Protein AF-A0A3C0UW96-F1 (afdb_monomer)

Secondary structure (DSSP, 8-state):
---HHHHHHHHHTT-HHHHHHHHHHHHHHHHHHHHTT-SSHHHHHHHHHHHHHHHHHHGGG--SSS-HHHHHHHHHHHHHHHHHHHHHHHHHHS-S-------------HHHHHHHHHHHHHHTS-HHHHHHHH-

pLDDT: mean 80.26, std 20.6, range [33.0, 98.62]

Mean predicted aligned error: 10.34 Å

Sequence (135 aa):
MKDERTLVEGCRNKDRIAQRTLYERFAGRMFAVCQRYTRSRFEAEDVLQEAFVKVFTQIHTFRYDCPLEAWIKRIMINTAISYLRKEKAYLDQADVDDYADAVSEGETTVSGMEYQQLLGMVRELPAGCQSVFNL

Radius of gyration: 17.03 Å; Cα contacts (8 Å, |Δi|>4): 83; chains: 1; bounding box: 39×32×52 Å

Structure (mmCIF, N/CA/C/O backbone):
data_AF-A0A3C0UW96-F1
#
_entry.id   AF-A0A3C0UW96-F1
#
loop_
_atom_site.group_PDB
_atom_site.id
_atom_site.type_symbol
_atom_site.label_atom_id
_atom_site.label_alt_id
_atom_site.label_comp_id
_atom_site.label_asym_id
_atom_site.label_entity_id
_atom_site.label_seq_id
_atom_site.pdbx_PDB_ins_code
_atom_site.Cartn_x
_atom_site.Cartn_y
_atom_site.Cartn_z
_atom_site.occupancy
_atom_site.B_iso_or_equiv
_atom_site.auth_seq_id
_atom_site.auth_comp_id
_atom_site.auth_asym_id
_atom_site.auth_atom_id
_atom_site.pdbx_PDB_model_num
ATOM 1 N N . MET A 1 1 ? 3.660 7.101 -21.192 1.00 46.25 1 MET A N 1
ATOM 2 C CA . MET A 1 1 ? 3.145 6.058 -20.278 1.00 46.25 1 MET A CA 1
ATOM 3 C C . MET A 1 1 ? 4.248 5.017 -20.137 1.00 46.25 1 MET A C 1
ATOM 5 O O . MET A 1 1 ? 4.634 4.468 -21.157 1.00 46.25 1 MET A O 1
ATOM 9 N N . LYS A 1 2 ? 4.858 4.833 -18.956 1.00 59.69 2 LYS A N 1
ATOM 10 C CA . LYS A 1 2 ? 5.844 3.751 -18.771 1.00 59.69 2 LYS A CA 1
ATOM 11 C C . LYS A 1 2 ? 5.093 2.417 -18.771 1.00 59.69 2 LYS A C 1
ATOM 13 O O . LYS A 1 2 ? 4.041 2.331 -18.140 1.00 59.69 2 LYS A O 1
ATOM 18 N N . ASP A 1 3 ? 5.616 1.433 -19.491 1.00 88.81 3 ASP A N 1
ATOM 19 C CA . ASP A 1 3 ? 5.082 0.072 -19.520 1.00 88.81 3 ASP A CA 1
ATOM 20 C C . ASP A 1 3 ? 5.039 -0.517 -18.096 1.00 88.81 3 ASP A C 1
ATOM 22 O O . ASP A 1 3 ? 5.962 -0.315 -17.299 1.00 88.81 3 ASP A O 1
ATOM 26 N N . GLU A 1 4 ? 3.950 -1.214 -17.755 1.00 92.44 4 GLU A N 1
ATOM 27 C CA . GLU A 1 4 ? 3.753 -1.813 -16.429 1.00 92.44 4 GLU A CA 1
ATOM 28 C C . GLU A 1 4 ? 4.859 -2.820 -16.119 1.00 92.44 4 GLU A C 1
ATOM 30 O O . GLU A 1 4 ? 5.356 -2.854 -14.992 1.00 92.44 4 GLU A O 1
ATOM 35 N N . ARG A 1 5 ? 5.321 -3.568 -17.130 1.00 94.12 5 ARG A N 1
ATOM 36 C CA . ARG A 1 5 ? 6.439 -4.498 -16.950 1.00 94.12 5 ARG A CA 1
ATOM 37 C C . ARG A 1 5 ? 7.722 -3.768 -16.586 1.00 94.12 5 ARG A C 1
ATOM 39 O O . ARG A 1 5 ? 8.375 -4.142 -15.619 1.00 94.12 5 ARG A O 1
ATOM 46 N N . THR A 1 6 ? 8.061 -2.689 -17.293 1.00 95.75 6 THR A N 1
ATOM 47 C CA . THR A 1 6 ? 9.238 -1.870 -16.955 1.00 95.75 6 THR A CA 1
ATOM 48 C C . THR A 1 6 ? 9.151 -1.309 -15.535 1.00 95.75 6 THR A C 1
ATOM 50 O O . THR A 1 6 ? 10.153 -1.279 -14.824 1.00 95.75 6 THR A O 1
ATOM 53 N N . LEU A 1 7 ? 7.959 -0.888 -15.098 1.00 96.38 7 LEU A N 1
ATOM 54 C CA . LEU A 1 7 ? 7.744 -0.394 -13.738 1.00 96.38 7 LEU A CA 1
ATOM 55 C C . LEU A 1 7 ? 7.989 -1.487 -12.686 1.00 96.38 7 LEU A C 1
ATOM 57 O O . LEU A 1 7 ? 8.682 -1.238 -11.698 1.00 96.38 7 LEU A O 1
ATOM 61 N N . VAL A 1 8 ? 7.454 -2.690 -12.907 1.00 97.50 8 VAL A N 1
ATOM 62 C CA . VAL A 1 8 ? 7.643 -3.844 -12.017 1.00 97.50 8 VAL A CA 1
ATOM 63 C C . VAL A 1 8 ? 9.110 -4.273 -11.974 1.00 97.50 8 VAL A C 1
ATOM 65 O O . VAL A 1 8 ? 9.644 -4.455 -10.881 1.00 97.50 8 VAL A O 1
ATOM 68 N N . GLU A 1 9 ? 9.789 -4.379 -13.119 1.00 97.25 9 GLU A N 1
ATOM 69 C CA . GLU A 1 9 ? 11.216 -4.732 -13.157 1.00 97.25 9 GLU A CA 1
ATOM 70 C C . GLU A 1 9 ? 12.090 -3.675 -12.470 1.00 97.25 9 GLU A C 1
ATOM 72 O O . GLU A 1 9 ? 12.987 -4.014 -11.698 1.00 97.25 9 GLU A O 1
ATOM 77 N N . GLY A 1 10 ? 11.791 -2.386 -12.656 1.00 97.81 10 GLY A N 1
ATOM 78 C CA . GLY A 1 10 ? 12.458 -1.317 -11.910 1.00 97.81 10 GLY A CA 1
ATOM 79 C C . GLY A 1 10 ? 12.277 -1.474 -10.397 1.00 97.81 10 GLY A C 1
ATOM 80 O O . GLY A 1 10 ? 13.243 -1.383 -9.638 1.00 97.81 10 GLY A O 1
ATOM 81 N N . CYS A 1 11 ? 11.062 -1.798 -9.944 1.00 97.88 11 CYS A N 1
ATOM 82 C CA . CYS A 1 11 ? 10.796 -2.051 -8.526 1.00 97.88 11 CYS A CA 1
ATOM 83 C C . CYS A 1 11 ? 11.554 -3.279 -7.996 1.00 97.88 11 CYS A C 1
ATOM 85 O O . CYS A 1 11 ? 12.084 -3.221 -6.885 1.00 97.88 11 CYS A O 1
ATOM 87 N N . ARG A 1 12 ? 11.652 -4.361 -8.783 1.00 97.75 12 ARG A N 1
ATOM 88 C CA . ARG A 1 12 ? 12.439 -5.563 -8.444 1.00 97.75 12 ARG A CA 1
ATOM 89 C C . ARG A 1 12 ? 13.925 -5.246 -8.275 1.00 97.75 12 ARG A C 1
ATOM 91 O O . ARG A 1 12 ? 14.555 -5.759 -7.356 1.00 97.75 12 ARG A O 1
ATOM 98 N N . ASN A 1 13 ? 14.445 -4.327 -9.084 1.00 97.50 13 ASN A N 1
ATOM 99 C CA . ASN A 1 13 ? 15.821 -3.834 -9.001 1.00 97.50 13 ASN A CA 1
ATOM 100 C C . ASN A 1 13 ? 16.034 -2.747 -7.932 1.00 97.50 13 ASN A C 1
ATOM 102 O O . ASN A 1 13 ? 17.119 -2.176 -7.850 1.00 97.50 13 ASN A O 1
ATOM 106 N N . LYS A 1 14 ? 15.021 -2.451 -7.102 1.00 96.75 14 LYS A N 1
ATOM 107 C CA . LYS A 1 14 ? 15.052 -1.388 -6.081 1.00 96.75 14 LYS A CA 1
ATOM 108 C C . LYS A 1 14 ? 15.350 0.007 -6.653 1.00 96.75 14 LYS A C 1
ATOM 110 O O . LYS A 1 14 ? 15.897 0.860 -5.953 1.00 96.75 14 LYS A O 1
ATOM 115 N N . ASP A 1 15 ? 14.970 0.261 -7.906 1.00 98.00 15 ASP A N 1
ATOM 116 C CA . ASP A 1 15 ? 15.045 1.597 -8.495 1.00 98.00 15 ASP A CA 1
ATOM 117 C C . ASP A 1 15 ? 14.066 2.534 -7.772 1.00 98.00 15 ASP A C 1
ATOM 119 O O . ASP A 1 15 ? 12.845 2.350 -7.808 1.00 98.00 15 ASP A O 1
ATOM 123 N N . ARG A 1 16 ? 14.614 3.574 -7.133 1.00 96.62 16 ARG A N 1
ATOM 124 C CA . ARG A 1 16 ? 13.849 4.578 -6.383 1.00 96.62 16 ARG A CA 1
ATOM 125 C C . ARG A 1 16 ? 12.832 5.306 -7.256 1.00 96.62 16 ARG A C 1
ATOM 127 O O . ARG A 1 16 ? 11.754 5.644 -6.771 1.00 96.62 16 ARG A O 1
ATOM 134 N N . ILE A 1 17 ? 13.142 5.541 -8.532 1.00 97.38 17 ILE A N 1
ATOM 135 C CA . ILE A 1 17 ? 12.232 6.225 -9.456 1.00 97.38 17 ILE A CA 1
ATOM 136 C C . ILE A 1 17 ? 11.040 5.318 -9.765 1.00 97.38 17 ILE A C 1
ATOM 138 O O . ILE A 1 17 ? 9.896 5.778 -9.741 1.00 97.38 17 ILE A O 1
ATOM 142 N N . ALA A 1 18 ? 11.285 4.031 -10.020 1.00 97.81 18 ALA A N 1
ATOM 143 C CA . ALA A 1 18 ? 10.228 3.051 -10.245 1.00 97.81 18 ALA A CA 1
ATOM 144 C C . ALA A 1 18 ? 9.343 2.877 -9.001 1.00 97.81 18 ALA A C 1
ATOM 146 O O . ALA A 1 18 ? 8.121 2.964 -9.111 1.00 97.81 18 ALA A O 1
ATOM 147 N N . GLN A 1 19 ? 9.940 2.730 -7.815 1.00 98.06 19 GLN A N 1
ATOM 148 C CA . GLN A 1 19 ? 9.193 2.593 -6.559 1.00 98.06 19 GLN A CA 1
ATOM 149 C C . GLN A 1 19 ? 8.326 3.821 -6.268 1.00 98.06 19 GLN A C 1
ATOM 151 O O . GLN A 1 19 ? 7.140 3.679 -5.968 1.00 98.06 19 GLN A O 1
ATOM 156 N N . ARG A 1 20 ? 8.879 5.028 -6.440 1.00 98.06 20 ARG A N 1
ATOM 157 C CA . ARG A 1 20 ? 8.124 6.280 -6.310 1.00 98.06 20 ARG A CA 1
ATOM 158 C C . ARG A 1 20 ? 6.967 6.347 -7.306 1.00 98.06 20 ARG A C 1
ATOM 160 O O . ARG A 1 20 ? 5.849 6.652 -6.913 1.00 98.06 20 ARG A O 1
ATOM 167 N N . THR A 1 21 ? 7.221 6.011 -8.571 1.00 97.81 21 THR A N 1
ATOM 168 C CA . THR A 1 21 ? 6.189 6.018 -9.621 1.00 97.81 21 THR A CA 1
ATOM 169 C C . THR A 1 21 ? 5.061 5.032 -9.295 1.00 97.81 21 THR A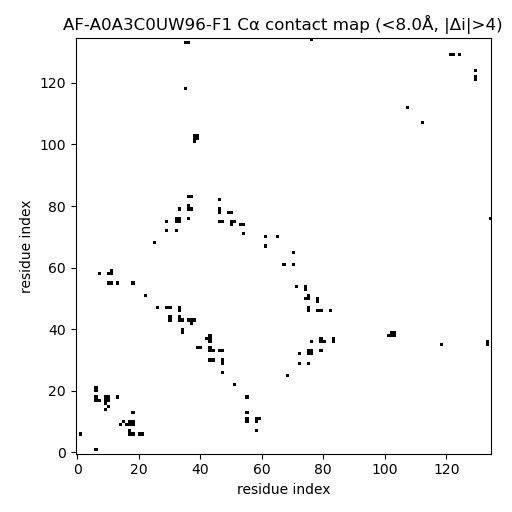 C 1
ATOM 171 O O . THR A 1 21 ? 3.888 5.346 -9.487 1.00 97.81 21 THR A O 1
ATOM 174 N N . LEU A 1 22 ? 5.397 3.839 -8.789 1.00 98.00 22 LEU A N 1
ATOM 175 C CA . LEU A 1 22 ? 4.413 2.848 -8.355 1.00 98.00 22 LEU A CA 1
ATOM 176 C C . LEU A 1 22 ? 3.580 3.384 -7.184 1.00 98.00 22 LEU A C 1
ATOM 178 O O . LEU A 1 22 ? 2.354 3.291 -7.215 1.00 98.00 22 LEU A O 1
ATOM 182 N N . TYR A 1 23 ? 4.240 3.965 -6.182 1.00 98.25 23 TYR A N 1
ATOM 183 C CA . TYR A 1 23 ? 3.577 4.553 -5.024 1.00 98.25 23 TYR A CA 1
ATOM 184 C C . TYR A 1 23 ? 2.595 5.648 -5.443 1.00 98.25 23 TYR A C 1
ATOM 186 O O . TYR A 1 23 ? 1.404 5.527 -5.180 1.00 98.25 23 TYR A O 1
ATOM 194 N N . GLU A 1 24 ? 3.053 6.661 -6.180 1.00 97.56 24 GLU A N 1
ATOM 195 C CA . GLU A 1 24 ? 2.216 7.779 -6.639 1.00 97.56 24 GLU A CA 1
ATOM 196 C C . GLU A 1 24 ? 1.012 7.296 -7.467 1.00 97.56 24 GLU A C 1
ATOM 198 O O . GLU A 1 24 ? -0.084 7.842 -7.352 1.00 97.56 24 GLU A O 1
ATOM 203 N N . ARG A 1 25 ? 1.176 6.222 -8.253 1.00 96.88 25 ARG A N 1
ATOM 204 C CA . ARG A 1 25 ? 0.105 5.653 -9.087 1.00 96.88 25 ARG A CA 1
ATOM 205 C C . ARG A 1 25 ? -0.999 4.950 -8.290 1.00 96.88 25 ARG A C 1
ATOM 207 O O . ARG A 1 25 ? -2.147 4.920 -8.742 1.00 96.88 25 ARG A O 1
ATOM 214 N N . PHE A 1 26 ? -0.673 4.331 -7.156 1.00 97.56 26 PHE A N 1
ATOM 215 C CA . PHE A 1 26 ? -1.609 3.464 -6.428 1.00 97.56 26 PHE A CA 1
ATOM 216 C C . PHE A 1 26 ? -1.990 3.981 -5.038 1.00 97.56 26 PHE A C 1
ATOM 218 O O . PHE A 1 26 ? -3.067 3.626 -4.561 1.00 97.56 26 PHE A O 1
ATOM 225 N N . ALA A 1 27 ? -1.184 4.841 -4.411 1.00 96.50 27 ALA A N 1
ATOM 226 C CA . ALA A 1 27 ? -1.346 5.250 -3.017 1.00 96.50 27 ALA A CA 1
ATOM 227 C C . ALA A 1 27 ? -2.730 5.825 -2.713 1.00 96.50 27 ALA A C 1
ATOM 229 O O . ALA A 1 27 ? -3.362 5.365 -1.773 1.00 96.50 27 ALA A O 1
ATOM 230 N N . GLY A 1 28 ? -3.259 6.737 -3.535 1.00 95.31 28 GLY A N 1
ATOM 231 C CA . GLY A 1 28 ? -4.584 7.325 -3.287 1.00 95.31 28 GLY A CA 1
ATOM 232 C C . GLY A 1 28 ? -5.722 6.293 -3.277 1.00 95.31 28 GLY A C 1
ATOM 233 O O . GLY A 1 28 ? -6.578 6.307 -2.395 1.00 95.31 28 GLY A O 1
ATOM 234 N N . ARG A 1 29 ? -5.706 5.337 -4.216 1.00 94.69 29 ARG A N 1
ATOM 235 C CA . ARG A 1 29 ? -6.720 4.269 -4.281 1.00 94.69 29 ARG A CA 1
ATOM 236 C C . ARG A 1 29 ? -6.540 3.244 -3.166 1.00 94.69 29 ARG A C 1
ATOM 238 O O . ARG A 1 29 ? -7.522 2.789 -2.592 1.00 94.69 29 ARG A O 1
ATOM 245 N N . MET A 1 30 ? -5.298 2.906 -2.834 1.00 97.75 30 MET A N 1
ATOM 246 C CA . MET A 1 30 ? -4.999 1.972 -1.750 1.00 97.75 30 MET A CA 1
ATOM 247 C C . MET A 1 30 ? -5.280 2.578 -0.373 1.00 97.75 30 MET A C 1
ATOM 249 O O . MET A 1 30 ? -5.758 1.874 0.507 1.00 97.75 30 MET A O 1
ATOM 253 N N . PHE A 1 31 ? -5.115 3.889 -0.211 1.00 96.12 31 PHE A N 1
ATOM 254 C CA . PHE A 1 31 ? -5.520 4.614 0.987 1.00 96.12 31 PHE A CA 1
ATOM 255 C C . PHE A 1 31 ? -7.032 4.513 1.222 1.00 96.12 31 PHE A C 1
ATOM 257 O O . PHE A 1 31 ? -7.473 4.221 2.331 1.00 96.12 31 PHE A O 1
ATOM 264 N N . ALA A 1 32 ? -7.841 4.667 0.167 1.00 90.12 32 ALA A N 1
ATOM 265 C CA . ALA A 1 32 ? -9.286 4.447 0.252 1.00 90.12 32 ALA A CA 1
ATOM 266 C C . ALA A 1 32 ? -9.642 3.006 0.655 1.00 90.12 32 ALA A C 1
ATOM 268 O O . ALA A 1 32 ? -10.621 2.804 1.367 1.00 90.12 32 ALA A O 1
ATOM 269 N N . VAL A 1 33 ? -8.845 2.010 0.245 1.00 89.19 33 VAL A N 1
ATOM 270 C CA . VAL A 1 33 ? -9.004 0.621 0.706 1.00 89.19 33 VAL A CA 1
ATOM 271 C C . VAL A 1 33 ? -8.670 0.505 2.192 1.00 89.19 33 VAL A C 1
ATOM 273 O O . VAL A 1 33 ? -9.477 -0.047 2.929 1.00 89.19 33 VAL A O 1
ATOM 276 N N . CYS A 1 34 ? -7.542 1.051 2.652 1.00 91.25 34 CYS A N 1
ATOM 277 C CA . CYS A 1 34 ? -7.147 1.025 4.065 1.00 91.25 34 CYS A CA 1
ATOM 278 C C . CYS A 1 34 ? -8.203 1.670 4.979 1.00 91.25 34 CYS A C 1
ATOM 280 O O . CYS A 1 34 ? -8.565 1.075 5.990 1.00 91.25 34 CYS A O 1
ATOM 282 N N . GLN A 1 35 ? -8.787 2.805 4.574 1.00 90.31 35 GLN A N 1
ATOM 283 C CA . GLN A 1 35 ? -9.847 3.496 5.327 1.00 90.31 35 GLN A CA 1
ATOM 284 C C . GLN A 1 35 ? -11.115 2.658 5.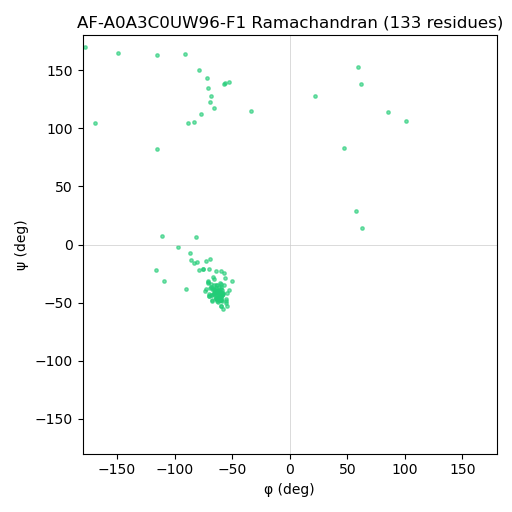559 1.00 90.31 35 GLN A C 1
ATOM 286 O O . GLN A 1 35 ? -11.868 2.932 6.493 1.00 90.31 35 GLN A O 1
ATOM 291 N N . ARG A 1 36 ? -11.372 1.633 4.733 1.00 85.38 36 ARG A N 1
ATOM 292 C CA . ARG A 1 36 ? -12.506 0.712 4.944 1.00 85.38 36 ARG A CA 1
ATOM 293 C C . ARG A 1 36 ? -12.308 -0.195 6.154 1.00 85.38 36 ARG A C 1
ATOM 295 O O . ARG A 1 36 ? -13.282 -0.744 6.661 1.00 85.38 36 ARG A O 1
ATOM 302 N N . TYR A 1 37 ? -11.061 -0.376 6.578 1.00 84.19 37 TYR A N 1
ATOM 303 C CA . TYR A 1 37 ? -10.687 -1.279 7.659 1.00 84.19 37 TYR A CA 1
ATOM 304 C C . TYR A 1 37 ? -10.254 -0.533 8.922 1.00 84.19 37 TYR A C 1
ATOM 306 O O . TYR A 1 37 ? -10.480 -1.048 10.005 1.00 84.19 37 TYR A O 1
ATOM 314 N N . THR A 1 38 ? -9.653 0.652 8.821 1.00 86.00 38 THR A N 1
ATOM 315 C CA . THR A 1 38 ? -9.188 1.416 9.992 1.00 86.00 38 THR A CA 1
ATOM 316 C C . THR A 1 38 ? -10.254 2.373 10.517 1.00 86.00 38 THR A C 1
ATOM 318 O O . THR A 1 38 ? -11.227 2.655 9.816 1.00 86.00 38 THR A O 1
ATOM 321 N N . ARG A 1 39 ? -10.093 2.879 11.746 1.00 83.25 39 ARG A N 1
ATOM 322 C CA . ARG A 1 39 ? -11.058 3.771 12.413 1.00 83.25 39 ARG A CA 1
ATOM 323 C C . ARG A 1 39 ? -10.765 5.234 12.132 1.00 83.25 39 ARG A C 1
ATOM 325 O O . ARG A 1 39 ? -11.700 5.995 11.869 1.00 83.25 39 ARG A O 1
ATOM 332 N N . SER A 1 40 ? -9.485 5.593 12.091 1.00 85.75 40 SER A N 1
ATOM 333 C CA . SER A 1 40 ? -9.018 6.948 11.805 1.00 85.75 40 SER A CA 1
ATOM 334 C C . SER A 1 40 ? -8.215 7.042 10.504 1.00 85.75 40 SER A C 1
ATOM 336 O O . SER A 1 40 ? -7.729 6.052 9.942 1.00 85.75 40 SER A O 1
ATOM 338 N N . ARG A 1 41 ? -8.067 8.278 10.017 1.00 89.00 41 ARG A N 1
ATOM 339 C CA . ARG A 1 41 ? -7.184 8.605 8.892 1.00 89.00 41 ARG A CA 1
ATOM 340 C C . ARG A 1 41 ? -5.724 8.277 9.202 1.00 89.00 41 ARG A C 1
ATOM 342 O O . ARG A 1 41 ? -5.047 7.734 8.339 1.00 89.00 41 ARG A O 1
ATOM 349 N N . PHE A 1 42 ? -5.266 8.583 10.413 1.00 92.75 42 PHE A N 1
ATOM 350 C CA . PHE A 1 42 ? -3.890 8.328 10.837 1.00 92.75 42 PHE A CA 1
ATOM 351 C C . PHE A 1 42 ? -3.552 6.833 10.761 1.00 92.75 42 PHE A C 1
ATOM 353 O O . PHE A 1 42 ? -2.584 6.443 10.118 1.00 92.75 42 PHE A O 1
ATOM 360 N N . GLU A 1 43 ? -4.431 5.978 11.286 1.00 92.06 43 GLU A N 1
ATOM 361 C CA . GLU A 1 43 ? -4.280 4.524 11.171 1.00 92.06 43 GLU A CA 1
ATOM 362 C C . GLU A 1 43 ? -4.277 4.049 9.713 1.00 92.06 43 GLU A C 1
ATOM 364 O O . GLU A 1 43 ? -3.511 3.159 9.346 1.00 92.06 43 GLU A O 1
ATOM 369 N N . ALA A 1 44 ? -5.125 4.635 8.857 1.00 92.50 44 ALA A N 1
ATOM 370 C CA . ALA A 1 44 ? -5.134 4.299 7.435 1.00 92.50 44 ALA A CA 1
ATOM 371 C C . ALA A 1 44 ? -3.797 4.649 6.766 1.00 92.50 44 ALA A C 1
ATOM 373 O O . ALA A 1 44 ? -3.327 3.884 5.922 1.00 92.50 44 ALA A O 1
ATOM 374 N N . GLU A 1 45 ? -3.196 5.788 7.121 1.00 96.50 45 GLU A N 1
ATOM 375 C CA . GLU A 1 45 ? -1.888 6.218 6.620 1.00 96.50 45 GLU A CA 1
ATOM 376 C C . GLU A 1 45 ? -0.775 5.270 7.093 1.00 96.50 45 GLU A C 1
ATOM 378 O O . GLU A 1 45 ? 0.051 4.860 6.274 1.00 96.50 45 GLU A O 1
ATOM 383 N N . ASP A 1 46 ? -0.796 4.838 8.355 1.00 96.62 46 ASP A N 1
ATOM 384 C CA . ASP A 1 46 ? 0.163 3.866 8.899 1.00 96.62 46 ASP A CA 1
ATOM 385 C C . ASP A 1 46 ? 0.053 2.499 8.208 1.00 96.62 46 ASP A C 1
ATOM 387 O O . ASP A 1 46 ? 1.048 1.942 7.729 1.00 96.62 46 ASP A O 1
ATOM 391 N N . VAL A 1 47 ? -1.169 1.971 8.076 1.00 96.88 47 VAL A N 1
ATOM 392 C CA . VAL A 1 47 ? -1.431 0.702 7.379 1.00 96.88 47 VAL A CA 1
ATOM 393 C C . VAL A 1 47 ? -0.993 0.783 5.917 1.00 96.88 47 VAL A C 1
ATOM 395 O O . VAL A 1 47 ? -0.391 -0.165 5.404 1.00 96.88 47 VAL A O 1
ATOM 398 N N . LEU A 1 48 ? -1.273 1.900 5.240 1.00 98.31 48 LEU A N 1
ATOM 399 C CA . LEU A 1 48 ? -0.859 2.135 3.858 1.00 98.31 48 LEU A CA 1
ATOM 400 C C . LEU A 1 48 ? 0.666 2.078 3.725 1.00 98.31 48 LEU A C 1
ATOM 402 O O . LEU A 1 48 ? 1.183 1.401 2.832 1.00 98.31 48 LEU A O 1
ATOM 406 N N . GLN A 1 49 ? 1.388 2.769 4.609 1.00 98.06 49 GLN A N 1
ATOM 407 C CA . GLN A 1 49 ? 2.848 2.799 4.603 1.00 98.06 49 GLN A CA 1
ATOM 408 C C . GLN A 1 49 ? 3.436 1.403 4.835 1.00 98.06 49 GLN A C 1
ATOM 410 O O . GLN A 1 49 ? 4.251 0.942 4.029 1.00 98.06 49 GLN A O 1
ATOM 415 N N . GLU A 1 50 ? 2.977 0.688 5.867 1.00 98.25 50 GLU A N 1
ATOM 416 C CA . GLU A 1 50 ? 3.421 -0.684 6.148 1.00 98.25 50 GLU A CA 1
ATOM 417 C C . GLU A 1 50 ? 3.145 -1.612 4.953 1.00 98.25 50 GLU A C 1
ATOM 419 O O . GLU A 1 50 ? 3.989 -2.423 4.551 1.00 98.25 50 GLU A O 1
ATOM 424 N N . ALA A 1 51 ? 1.971 -1.479 4.336 1.00 98.25 51 ALA A N 1
ATOM 425 C CA . ALA A 1 51 ? 1.593 -2.286 3.190 1.00 98.25 51 ALA A CA 1
ATOM 426 C C . ALA A 1 51 ? 2.443 -1.976 1.950 1.00 98.25 51 ALA A C 1
ATOM 428 O O . ALA A 1 51 ? 2.826 -2.905 1.239 1.00 98.25 51 ALA A O 1
ATOM 429 N N . PHE A 1 52 ? 2.813 -0.719 1.690 1.00 98.56 52 PHE A N 1
ATOM 430 C CA . PHE A 1 52 ? 3.718 -0.395 0.582 1.00 98.56 52 PHE A CA 1
ATOM 431 C C . PHE A 1 52 ? 5.141 -0.913 0.808 1.00 98.56 52 PHE A C 1
ATOM 433 O O . PHE A 1 52 ? 5.773 -1.384 -0.140 1.00 98.56 52 PHE A O 1
ATOM 440 N N . VAL A 1 53 ? 5.629 -0.938 2.052 1.00 98.38 53 VAL A N 1
ATOM 441 C CA . VAL A 1 53 ? 6.886 -1.635 2.379 1.00 98.38 53 VAL A CA 1
ATOM 442 C C . VAL A 1 53 ? 6.783 -3.120 2.005 1.00 98.38 53 VAL A C 1
ATOM 444 O O . VAL A 1 53 ? 7.691 -3.671 1.372 1.00 98.38 53 VAL A O 1
ATOM 447 N N . LYS A 1 54 ? 5.654 -3.773 2.304 1.00 98.50 54 LYS A N 1
ATOM 448 C CA . LYS A 1 54 ? 5.391 -5.163 1.884 1.00 98.50 54 LYS A CA 1
ATOM 449 C C . LYS A 1 54 ? 5.304 -5.312 0.366 1.00 98.50 54 LYS A C 1
ATOM 451 O O . LYS A 1 54 ? 5.904 -6.233 -0.176 1.00 98.50 54 LYS A O 1
ATOM 456 N N . VAL A 1 55 ? 4.644 -4.389 -0.335 1.00 98.62 55 VAL A N 1
ATOM 457 C CA . VAL A 1 55 ? 4.588 -4.365 -1.808 1.00 98.62 55 VAL A CA 1
ATOM 458 C C . VAL A 1 55 ? 5.997 -4.382 -2.392 1.00 98.62 55 VAL A C 1
ATOM 460 O O . VAL A 1 55 ? 6.307 -5.255 -3.198 1.00 98.62 55 VAL A O 1
ATOM 463 N N . PHE A 1 56 ? 6.876 -3.473 -1.966 1.00 98.50 56 PHE A N 1
ATOM 464 C CA . PHE A 1 56 ? 8.230 -3.393 -2.517 1.00 98.50 56 PHE A CA 1
ATOM 465 C C . PHE A 1 56 ? 9.104 -4.588 -2.141 1.00 98.50 56 PHE A C 1
ATOM 467 O O . PHE A 1 56 ? 9.893 -5.050 -2.962 1.00 98.50 56 PHE A O 1
ATOM 474 N N . THR A 1 57 ? 8.962 -5.117 -0.926 1.00 98.00 57 THR A N 1
ATOM 475 C CA . THR A 1 57 ? 9.729 -6.297 -0.500 1.00 98.00 57 THR A CA 1
ATOM 476 C C . THR A 1 57 ? 9.259 -7.572 -1.201 1.00 98.00 57 THR A C 1
ATOM 478 O O . THR A 1 57 ? 10.084 -8.420 -1.533 1.00 98.00 57 THR A O 1
ATOM 481 N N . GLN A 1 58 ? 7.964 -7.693 -1.506 1.00 98.06 58 GLN A N 1
ATOM 482 C CA . GLN A 1 58 ? 7.357 -8.880 -2.118 1.00 98.06 58 GLN A CA 1
ATOM 483 C C . GLN A 1 58 ? 7.189 -8.789 -3.641 1.00 98.06 58 GLN A C 1
ATOM 485 O O . GLN A 1 58 ? 6.772 -9.771 -4.251 1.00 98.06 58 GLN A O 1
ATOM 490 N N . ILE A 1 59 ? 7.539 -7.671 -4.288 1.00 98.19 59 ILE A N 1
ATOM 491 C CA . ILE A 1 59 ? 7.335 -7.450 -5.737 1.00 98.19 59 ILE A CA 1
ATOM 492 C C . ILE A 1 59 ? 7.998 -8.515 -6.630 1.00 98.19 59 ILE A C 1
ATOM 494 O O . ILE A 1 59 ? 7.546 -8.782 -7.743 1.00 98.19 59 ILE A O 1
ATOM 498 N N . HIS A 1 60 ? 9.045 -9.175 -6.134 1.00 97.00 60 HIS A N 1
ATOM 499 C CA . HIS A 1 60 ? 9.700 -10.300 -6.804 1.00 97.00 60 HIS A CA 1
ATOM 500 C C . HIS A 1 60 ? 8.783 -11.529 -6.961 1.00 97.00 60 HIS A C 1
ATOM 502 O O . HIS A 1 60 ? 8.996 -12.340 -7.856 1.00 97.00 60 HIS A O 1
ATOM 508 N N . THR A 1 61 ? 7.746 -11.656 -6.127 1.00 97.25 61 THR A N 1
ATOM 509 C CA . THR A 1 61 ? 6.768 -12.757 -6.168 1.00 97.25 61 THR A CA 1
ATOM 510 C C . THR A 1 61 ? 5.617 -12.517 -7.145 1.00 97.25 61 THR A C 1
ATOM 512 O O . THR A 1 61 ? 4.874 -13.449 -7.450 1.00 97.25 61 THR A O 1
ATOM 515 N N . PHE A 1 62 ? 5.444 -11.289 -7.642 1.00 97.75 62 PHE A N 1
ATOM 516 C CA . PHE A 1 62 ? 4.385 -10.967 -8.594 1.00 97.75 62 PHE A CA 1
ATOM 517 C C . PHE A 1 62 ? 4.672 -11.626 -9.950 1.00 97.75 62 PHE A C 1
ATOM 519 O O . PHE A 1 62 ? 5.722 -11.381 -10.538 1.00 97.75 62 PHE A O 1
ATOM 526 N N . ARG A 1 63 ? 3.749 -12.458 -10.452 1.00 94.12 63 ARG A N 1
ATOM 527 C CA . ARG A 1 63 ? 3.935 -13.285 -11.664 1.00 94.12 63 ARG A CA 1
ATOM 528 C C . ARG A 1 63 ? 3.094 -12.875 -12.876 1.00 94.12 63 ARG A C 1
ATOM 530 O O . ARG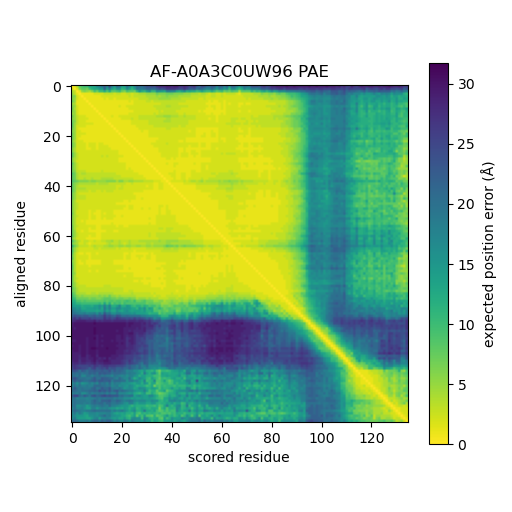 A 1 63 ? 3.114 -13.578 -13.873 1.00 94.12 63 ARG A O 1
ATOM 537 N N . TYR A 1 64 ? 2.386 -11.747 -12.818 1.00 94.25 64 TYR A N 1
ATOM 538 C CA . TYR A 1 64 ? 1.438 -11.313 -13.862 1.00 94.25 64 TYR A CA 1
ATOM 539 C C . TYR A 1 64 ? 0.232 -12.249 -14.082 1.00 94.25 64 TYR A C 1
ATOM 541 O O . TYR A 1 64 ? -0.513 -12.072 -15.040 1.00 94.25 64 TYR A O 1
ATOM 549 N N . ASP A 1 65 ? -0.023 -13.182 -13.160 1.00 92.62 65 ASP A N 1
ATOM 550 C CA . ASP A 1 65 ? -1.213 -14.053 -13.170 1.00 92.62 65 ASP A CA 1
ATOM 551 C C . ASP A 1 65 ? -2.518 -13.273 -12.874 1.00 92.62 65 ASP A C 1
ATOM 553 O O . ASP A 1 65 ? -3.623 -13.785 -13.031 1.00 92.62 65 ASP A O 1
ATOM 557 N N . CYS A 1 66 ? -2.398 -12.026 -12.409 1.00 92.94 66 CYS A N 1
ATOM 558 C CA . CYS A 1 66 ? -3.498 -11.096 -12.167 1.00 92.94 66 CYS A CA 1
ATOM 559 C C . CYS A 1 66 ? -3.023 -9.648 -12.389 1.00 92.94 66 CYS A C 1
ATOM 561 O O . CYS A 1 66 ? -1.809 -9.407 -12.414 1.00 92.94 66 CYS A O 1
ATOM 563 N N . PRO A 1 67 ? -3.942 -8.672 -12.523 1.00 95.12 67 PRO A N 1
ATOM 564 C CA . PRO A 1 67 ? -3.566 -7.265 -12.608 1.00 95.12 67 PRO A CA 1
ATOM 565 C C . PRO A 1 67 ? -2.724 -6.836 -11.402 1.00 95.12 67 PRO A C 1
ATOM 567 O O . PRO A 1 67 ? -3.055 -7.174 -10.262 1.00 95.12 67 PRO A O 1
ATOM 570 N N . LEU A 1 68 ? -1.678 -6.037 -11.635 1.00 96.44 68 LEU A N 1
ATOM 571 C CA . LEU A 1 68 ? -0.794 -5.539 -10.574 1.00 96.44 68 LEU A CA 1
ATOM 572 C C . LEU A 1 68 ? -1.576 -4.850 -9.448 1.00 96.44 68 LEU A C 1
ATOM 574 O O . LEU A 1 68 ? -1.291 -5.043 -8.269 1.00 96.44 68 LEU A O 1
ATOM 578 N N . GLU A 1 69 ? -2.612 -4.098 -9.810 1.00 95.81 69 GLU A N 1
ATOM 579 C CA . GLU A 1 69 ? -3.499 -3.442 -8.854 1.00 95.81 69 GLU A CA 1
ATOM 580 C C . GLU A 1 69 ? -4.202 -4.426 -7.913 1.00 95.81 69 GLU A C 1
ATOM 582 O O . GLU A 1 69 ? -4.269 -4.178 -6.712 1.00 95.81 69 GLU A O 1
ATOM 587 N N . ALA A 1 70 ? -4.693 -5.554 -8.433 1.00 94.50 70 ALA A N 1
ATOM 588 C CA . ALA A 1 70 ? -5.363 -6.572 -7.627 1.00 94.50 70 ALA A CA 1
ATOM 589 C C . ALA A 1 70 ? -4.380 -7.240 -6.653 1.00 94.50 70 ALA A C 1
ATOM 591 O O . ALA A 1 70 ? -4.713 -7.473 -5.488 1.00 94.50 70 ALA A O 1
ATOM 592 N N . TRP A 1 71 ? -3.149 -7.487 -7.107 1.00 97.94 71 TRP A N 1
ATOM 593 C CA . TRP A 1 71 ? -2.077 -8.013 -6.265 1.00 97.94 71 TRP A CA 1
ATOM 594 C C . TRP A 1 71 ? -1.712 -7.041 -5.130 1.00 97.94 71 TRP A C 1
ATOM 596 O O . TRP A 1 71 ? -1.672 -7.446 -3.967 1.00 97.94 71 TRP A O 1
ATOM 606 N N . ILE A 1 72 ? -1.554 -5.746 -5.437 1.00 98.19 72 ILE A N 1
ATOM 607 C CA . ILE A 1 72 ? -1.315 -4.693 -4.435 1.00 98.19 72 ILE A CA 1
ATOM 608 C C . ILE A 1 72 ? -2.496 -4.598 -3.460 1.00 98.19 72 ILE A C 1
ATOM 610 O O . ILE A 1 72 ? -2.280 -4.622 -2.249 1.00 98.19 72 ILE A O 1
ATOM 614 N N . LYS A 1 73 ? -3.744 -4.558 -3.956 1.00 96.12 73 LYS A N 1
ATOM 615 C CA . LYS A 1 73 ? -4.958 -4.490 -3.121 1.00 96.12 73 LYS A CA 1
ATOM 616 C C . LYS A 1 73 ? -4.990 -5.625 -2.098 1.00 96.12 73 LYS A C 1
ATOM 618 O O . LYS A 1 73 ? -5.307 -5.393 -0.935 1.00 96.12 73 LYS A O 1
ATOM 623 N N . ARG A 1 74 ? -4.609 -6.845 -2.492 1.00 95.69 74 ARG A N 1
ATOM 624 C CA . ARG A 1 74 ? -4.558 -7.986 -1.567 1.00 95.69 74 ARG A CA 1
ATOM 625 C C . ARG A 1 74 ? -3.533 -7.791 -0.447 1.00 95.69 74 ARG A C 1
ATOM 627 O O . ARG A 1 74 ? -3.820 -8.155 0.691 1.00 95.69 74 ARG A O 1
ATOM 634 N N . ILE A 1 75 ? -2.377 -7.188 -0.730 1.00 97.44 75 ILE A N 1
ATOM 635 C CA . ILE A 1 75 ? -1.384 -6.838 0.301 1.00 97.44 75 ILE A CA 1
ATOM 636 C C . ILE A 1 75 ? -1.942 -5.776 1.259 1.00 97.44 75 ILE A C 1
ATOM 638 O O . ILE A 1 75 ? -1.764 -5.911 2.472 1.00 97.44 75 ILE A O 1
ATOM 642 N N . MET A 1 76 ? -2.658 -4.773 0.739 1.00 96.31 76 MET A N 1
ATOM 643 C CA . MET A 1 76 ? -3.308 -3.735 1.554 1.00 96.31 76 MET A CA 1
ATOM 644 C C . MET A 1 76 ? -4.321 -4.345 2.524 1.00 96.31 76 MET A C 1
ATOM 646 O O . MET A 1 76 ? -4.205 -4.156 3.732 1.00 96.31 76 MET A O 1
ATOM 650 N N . ILE A 1 77 ? -5.255 -5.151 2.007 1.00 90.19 77 ILE A N 1
ATOM 651 C CA . ILE A 1 77 ? -6.303 -5.810 2.800 1.00 90.19 77 ILE A CA 1
ATOM 652 C C . ILE A 1 77 ? -5.684 -6.702 3.880 1.00 90.19 77 ILE A C 1
ATOM 654 O O . ILE A 1 77 ? -6.034 -6.599 5.053 1.00 90.19 77 ILE A O 1
ATOM 658 N N . ASN A 1 78 ? -4.721 -7.551 3.513 1.00 91.06 78 ASN A N 1
ATOM 659 C CA . ASN A 1 78 ? -4.078 -8.449 4.473 1.00 91.06 78 ASN A CA 1
A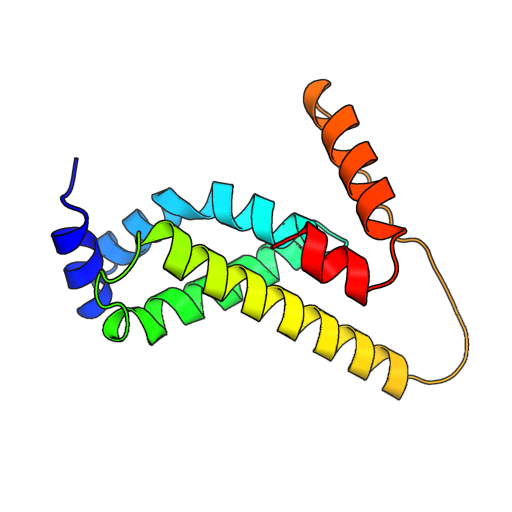TOM 660 C C . ASN A 1 78 ? -3.317 -7.684 5.562 1.00 91.06 78 ASN A C 1
ATOM 662 O O . ASN A 1 78 ? -3.280 -8.127 6.711 1.00 91.06 78 ASN A O 1
ATOM 666 N N . THR A 1 79 ? -2.715 -6.543 5.219 1.00 94.94 79 THR A N 1
ATOM 667 C CA . THR A 1 79 ? -2.018 -5.690 6.189 1.00 94.94 79 THR A CA 1
ATOM 668 C C . THR A 1 79 ? -3.008 -5.010 7.125 1.00 94.94 79 THR A C 1
ATOM 670 O O . THR A 1 79 ? -2.813 -5.084 8.333 1.00 94.94 79 THR A O 1
ATOM 673 N N . ALA A 1 80 ? -4.113 -4.476 6.605 1.00 89.62 80 ALA A N 1
ATOM 674 C CA . ALA A 1 80 ? -5.169 -3.867 7.410 1.00 89.62 80 ALA A CA 1
ATOM 675 C C . ALA A 1 80 ? -5.839 -4.870 8.368 1.00 89.62 80 ALA A C 1
ATOM 677 O O . ALA A 1 80 ? -6.006 -4.593 9.550 1.00 89.62 80 ALA A O 1
ATOM 678 N N . ILE A 1 81 ? -6.146 -6.084 7.899 1.00 86.12 81 ILE A N 1
ATOM 679 C CA . ILE A 1 81 ? -6.690 -7.153 8.755 1.00 86.12 81 ILE A CA 1
ATOM 680 C C . ILE A 1 81 ? -5.680 -7.543 9.840 1.00 86.12 81 ILE A C 1
ATOM 682 O O . ILE A 1 81 ? -6.054 -7.785 10.986 1.00 86.12 81 ILE A O 1
ATOM 686 N N . SER A 1 82 ? -4.392 -7.618 9.491 1.00 87.19 82 SER A N 1
ATOM 687 C CA . SER A 1 82 ? -3.332 -7.934 10.457 1.00 87.19 82 SER A CA 1
ATOM 688 C C . SER A 1 82 ? -3.177 -6.835 11.510 1.00 87.19 82 SER A C 1
ATOM 690 O O . SER A 1 82 ? -2.962 -7.155 12.676 1.00 87.19 82 SER A O 1
ATOM 692 N N . TYR A 1 83 ? -3.313 -5.569 11.107 1.00 90.12 83 TYR A N 1
ATOM 693 C CA . TYR A 1 83 ? -3.343 -4.411 11.999 1.00 90.12 83 TYR A CA 1
ATOM 694 C C . TYR A 1 83 ? -4.507 -4.513 12.995 1.00 90.12 83 TYR A C 1
ATOM 696 O O . TYR A 1 83 ? -4.267 -4.551 14.199 1.00 90.12 83 TYR A O 1
ATOM 704 N N . LEU A 1 84 ? -5.736 -4.720 12.509 1.00 82.88 84 LEU A N 1
ATOM 705 C CA . LEU A 1 84 ? -6.929 -4.865 13.357 1.00 82.88 84 LEU A CA 1
ATOM 706 C C . LEU A 1 84 ? -6.838 -6.042 14.334 1.00 82.88 84 LEU A C 1
ATOM 708 O O . LEU A 1 84 ? -7.284 -5.953 15.475 1.00 82.88 84 LEU A O 1
ATOM 712 N N . ARG A 1 85 ? -6.253 -7.169 13.906 1.00 81.06 85 ARG A N 1
ATOM 713 C CA . ARG A 1 85 ? -6.039 -8.325 14.791 1.00 81.06 85 ARG A CA 1
ATOM 714 C C . ARG A 1 85 ? -5.064 -8.010 15.918 1.00 81.06 85 ARG A C 1
ATOM 716 O O . ARG A 1 85 ? -5.275 -8.486 17.028 1.00 81.06 85 ARG A O 1
ATOM 723 N N . LYS A 1 86 ? -4.006 -7.244 15.634 1.00 82.81 86 LYS A N 1
ATOM 724 C CA . LYS A 1 86 ? -3.058 -6.795 16.658 1.00 82.81 86 LYS A CA 1
ATOM 725 C C . LYS A 1 86 ? -3.728 -5.817 17.611 1.00 82.81 86 LYS A C 1
ATOM 727 O O . LYS A 1 86 ? -3.625 -6.031 18.806 1.00 82.81 86 LYS A O 1
ATOM 732 N N . GLU A 1 87 ? -4.442 -4.814 17.101 1.00 78.69 87 GLU A N 1
ATOM 733 C CA . GLU A 1 87 ? -5.193 -3.855 17.924 1.00 78.69 87 GLU A CA 1
ATOM 734 C C . GLU A 1 87 ? -6.165 -4.580 18.860 1.00 78.69 87 GLU A C 1
ATOM 736 O O . GLU A 1 87 ? -6.123 -4.371 20.068 1.00 78.69 87 GLU A O 1
ATOM 741 N N . LYS A 1 88 ? -6.957 -5.524 18.335 1.00 72.94 88 LYS A N 1
ATOM 742 C CA . LYS A 1 88 ? -7.845 -6.344 19.162 1.00 72.94 88 LYS A CA 1
ATOM 743 C C . LYS A 1 88 ? -7.081 -7.155 20.209 1.00 72.94 88 LYS A C 1
ATOM 745 O O . LYS A 1 88 ? -7.492 -7.175 21.355 1.00 72.94 88 LYS A O 1
ATOM 750 N N . ALA A 1 89 ? -5.976 -7.803 19.842 1.00 71.69 89 ALA A N 1
ATOM 751 C CA . ALA A 1 89 ? -5.174 -8.559 20.802 1.00 71.69 89 ALA A CA 1
ATOM 752 C C . ALA A 1 89 ? -4.548 -7.663 21.885 1.00 71.69 89 ALA A C 1
ATOM 754 O O . ALA A 1 89 ? -4.434 -8.100 23.023 1.00 71.69 89 ALA A O 1
ATOM 755 N N . TYR A 1 90 ? -4.162 -6.426 21.550 1.00 66.50 90 TYR A N 1
ATOM 756 C CA . TYR A 1 90 ? -3.696 -5.436 22.523 1.00 66.50 90 TYR A CA 1
ATOM 757 C C . TYR A 1 90 ? -4.817 -5.013 23.477 1.00 66.50 90 TYR A C 1
ATOM 759 O O . TYR A 1 90 ? -4.572 -4.930 24.674 1.00 66.50 90 TYR A O 1
ATOM 767 N N . LEU A 1 91 ? -6.034 -4.796 22.968 1.00 61.41 91 LEU A N 1
ATOM 768 C CA . LEU A 1 91 ? -7.208 -4.465 23.782 1.00 61.41 91 LEU A CA 1
ATOM 769 C C . LEU A 1 91 ? -7.637 -5.643 24.673 1.00 61.41 91 LEU A C 1
ATOM 771 O O . LEU A 1 91 ? -7.868 -5.453 25.860 1.00 61.41 91 LEU A O 1
ATOM 775 N N . ASP A 1 92 ? -7.658 -6.864 24.132 1.00 60.06 92 ASP A N 1
ATOM 776 C CA . ASP A 1 92 ? -7.989 -8.090 24.874 1.00 60.06 92 ASP A CA 1
ATOM 777 C C . ASP A 1 92 ? -6.921 -8.416 25.946 1.00 60.06 92 ASP A C 1
ATOM 779 O O . ASP A 1 92 ? -7.228 -9.041 26.953 1.00 60.06 92 ASP A O 1
ATOM 783 N N . GLN A 1 93 ? -5.659 -8.003 25.755 1.00 58.72 93 GLN A N 1
ATOM 784 C CA . GLN A 1 93 ? -4.589 -8.134 26.761 1.00 58.72 93 GLN A CA 1
ATOM 785 C C . GLN A 1 93 ? -4.583 -7.002 27.797 1.00 58.72 93 GLN A C 1
ATOM 787 O O . GLN A 1 93 ? -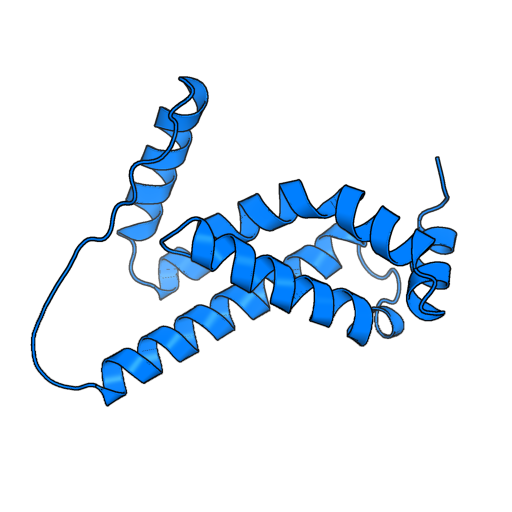3.919 -7.137 28.825 1.00 58.72 93 GLN A O 1
ATOM 792 N N . ALA A 1 94 ? -5.281 -5.897 27.526 1.00 54.03 94 ALA A N 1
ATOM 793 C CA . ALA A 1 94 ? -5.367 -4.746 28.417 1.00 54.03 94 ALA A CA 1
ATOM 794 C C . ALA A 1 94 ? -6.494 -4.852 29.466 1.00 54.03 94 ALA A C 1
ATOM 796 O O . ALA A 1 94 ? -6.518 -3.991 30.332 1.00 54.03 94 ALA A O 1
ATOM 797 N N . ASP A 1 95 ? -7.357 -5.880 29.378 1.00 48.16 95 ASP A N 1
ATOM 798 C CA . ASP A 1 95 ? -8.432 -6.334 30.291 1.00 48.16 95 ASP A CA 1
ATOM 799 C C . ASP A 1 95 ? -9.021 -5.313 31.304 1.00 48.16 95 ASP A C 1
ATOM 801 O O . ASP A 1 95 ? -8.332 -4.816 32.190 1.00 48.16 95 ASP A O 1
ATOM 805 N N . VAL A 1 96 ? -10.360 -5.192 31.298 1.00 40.47 96 VAL A N 1
ATOM 806 C CA . VAL A 1 96 ? -11.228 -4.449 32.247 1.00 40.47 96 VAL A CA 1
ATOM 807 C C . VAL A 1 96 ? -11.418 -2.951 31.956 1.00 40.47 96 VAL A C 1
ATOM 809 O O . VAL A 1 96 ? -10.525 -2.138 32.143 1.00 40.47 96 VAL A O 1
ATOM 812 N N . ASP A 1 97 ? -12.674 -2.636 31.623 1.00 36.94 97 ASP A N 1
ATOM 813 C CA . ASP A 1 97 ? -13.314 -1.319 31.541 1.00 36.94 97 ASP A CA 1
ATOM 814 C C . ASP A 1 97 ? -12.773 -0.288 30.532 1.00 36.94 97 ASP A C 1
ATOM 816 O O . ASP A 1 97 ? -11.590 0.005 30.423 1.00 36.94 97 ASP A O 1
ATOM 820 N N . ASP A 1 98 ? -13.760 0.355 29.905 1.00 35.28 98 ASP A N 1
ATOM 821 C CA . ASP A 1 98 ? -13.730 1.715 29.364 1.00 35.28 98 ASP A CA 1
ATOM 822 C C . ASP A 1 98 ? -13.533 1.897 27.843 1.00 35.28 98 ASP A C 1
ATOM 824 O O . ASP A 1 98 ? -12.442 1.771 27.299 1.00 35.28 98 ASP A O 1
ATOM 828 N N . TYR A 1 99 ? -14.670 2.269 27.224 1.00 34.31 99 TYR A N 1
ATOM 829 C CA . TYR A 1 99 ? -14.878 3.296 26.184 1.00 34.31 99 TYR A CA 1
ATOM 830 C C . TYR A 1 99 ? -14.117 3.177 24.841 1.00 34.31 99 TYR A C 1
ATOM 832 O O . TYR A 1 99 ? -13.008 2.687 24.732 1.00 34.31 99 TYR A O 1
ATOM 840 N N . ALA A 1 100 ? -14.588 3.687 23.709 1.00 33.00 100 ALA A N 1
ATOM 841 C CA . ALA A 1 100 ? -15.849 4.246 23.243 1.00 33.00 100 ALA A CA 1
ATOM 842 C C . ALA A 1 100 ? -15.654 4.596 21.762 1.00 33.00 100 ALA A C 1
ATOM 844 O O . ALA A 1 100 ? -14.535 4.590 21.243 1.00 33.00 100 ALA A O 1
ATOM 845 N N . ASP A 1 101 ? -16.765 4.926 21.111 1.00 40.44 101 ASP A N 1
ATOM 846 C CA . ASP A 1 101 ? -16.838 5.624 19.834 1.00 40.44 101 ASP A CA 1
ATOM 847 C C . ASP A 1 101 ? -15.722 6.659 19.634 1.00 40.44 101 ASP A C 1
ATOM 849 O O . ASP A 1 101 ? -15.676 7.701 20.285 1.00 40.44 101 ASP A O 1
ATOM 853 N N . ALA A 1 102 ? -14.862 6.400 18.652 1.00 36.44 102 ALA A N 1
ATOM 854 C CA . ALA A 1 102 ? -13.970 7.395 18.079 1.00 36.44 102 ALA A CA 1
ATOM 855 C C . ALA A 1 102 ? -14.372 7.615 16.617 1.00 36.44 102 ALA A C 1
ATOM 857 O O . ALA A 1 102 ? -13.808 7.028 15.690 1.00 36.44 102 ALA A O 1
ATOM 858 N N . VAL A 1 103 ? -15.389 8.453 16.410 1.00 34.16 103 VAL A N 1
ATOM 859 C CA . VAL A 1 103 ? -15.728 8.995 15.090 1.00 34.16 103 VAL A CA 1
ATOM 860 C C . VAL A 1 103 ? -14.915 10.279 14.917 1.00 34.16 103 VAL A C 1
ATOM 862 O O . VAL A 1 103 ? -15.187 11.292 15.552 1.00 34.16 103 VAL A O 1
ATOM 865 N N . SER A 1 104 ? -13.853 10.217 14.114 1.00 37.19 104 SER A N 1
ATOM 866 C CA . SER A 1 104 ? -12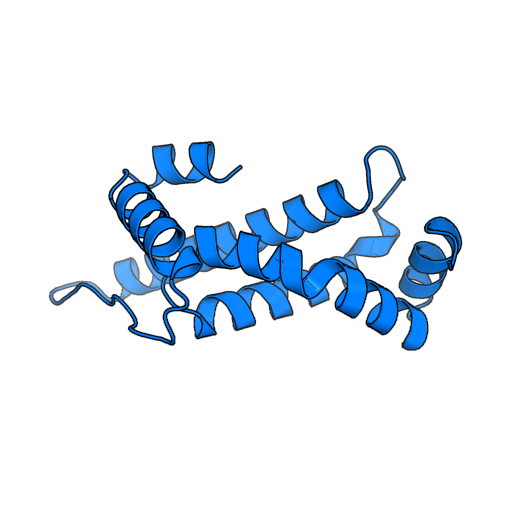.997 11.370 13.822 1.00 37.19 104 SER A CA 1
ATOM 867 C C . SER A 1 104 ? -13.687 12.286 12.807 1.00 37.19 104 SER A C 1
ATOM 869 O O . SER A 1 104 ? -13.832 11.924 11.641 1.00 37.19 104 SER A O 1
ATOM 871 N N . GLU A 1 105 ? -14.068 13.487 13.242 1.00 45.72 105 GLU A N 1
ATOM 872 C CA . GLU A 1 105 ? -14.461 14.594 12.365 1.00 45.72 105 GLU A CA 1
ATOM 873 C C . GLU A 1 105 ? -13.241 15.100 11.575 1.00 45.72 105 GLU A C 1
ATOM 875 O O . GLU A 1 105 ? -12.194 15.400 12.149 1.00 45.72 105 GLU A O 1
ATOM 880 N N . GLY A 1 106 ? -13.358 15.187 10.246 1.00 34.47 106 GLY A N 1
ATOM 881 C CA . GLY A 1 106 ? -12.302 15.720 9.384 1.00 34.47 106 GLY A CA 1
ATOM 882 C C . GLY A 1 106 ? -12.762 15.968 7.944 1.00 34.47 106 GLY A C 1
ATOM 883 O O . GLY A 1 106 ? -12.898 15.029 7.168 1.00 34.47 106 GLY A O 1
ATOM 884 N N . GLU A 1 107 ? -12.967 17.251 7.625 1.00 39.31 107 GLU A N 1
ATOM 885 C CA . GLU A 1 107 ? -13.122 17.883 6.299 1.00 39.31 107 GLU A CA 1
ATOM 886 C C . GLU A 1 107 ? -14.087 17.221 5.299 1.00 39.31 107 GLU A C 1
ATOM 888 O O . GLU A 1 107 ? -13.733 16.507 4.358 1.00 39.31 107 GLU A O 1
ATOM 893 N N . THR A 1 108 ? -15.357 17.568 5.478 1.00 36.22 108 THR A N 1
ATOM 894 C CA . THR A 1 108 ? -16.491 17.116 4.678 1.00 36.22 108 THR A CA 1
ATOM 895 C C . THR A 1 108 ? -16.657 17.948 3.401 1.00 36.22 108 THR A C 1
ATOM 897 O O . THR A 1 108 ? -17.175 19.063 3.428 1.00 36.22 108 THR A O 1
ATOM 900 N N . THR A 1 109 ? -16.290 17.392 2.244 1.00 37.06 109 THR A N 1
ATOM 901 C CA . THR A 1 109 ? -16.897 17.811 0.965 1.00 37.06 109 THR A CA 1
ATOM 902 C C . THR A 1 109 ? -18.276 17.154 0.836 1.00 37.06 109 THR A C 1
ATOM 904 O O . THR A 1 109 ? -18.484 16.065 1.362 1.00 37.06 109 THR A O 1
ATOM 907 N N . VAL A 1 110 ? -19.236 17.783 0.149 1.00 41.31 110 VAL A N 1
ATOM 908 C CA . VAL A 1 110 ? -20.643 17.315 0.075 1.00 41.31 110 VAL A CA 1
ATOM 909 C C . VAL A 1 110 ? -20.774 15.872 -0.454 1.00 41.31 110 VAL A C 1
ATOM 911 O O . VAL A 1 110 ? -21.649 15.138 -0.012 1.00 41.31 110 VAL A O 1
ATOM 914 N N . SER A 1 111 ? -19.847 15.411 -1.305 1.00 51.38 111 SER A N 1
ATOM 915 C CA . SER A 1 111 ? -19.776 14.007 -1.756 1.00 51.38 111 SER A CA 1
ATOM 916 C C . SER A 1 111 ? -19.209 13.038 -0.701 1.00 51.38 111 SER A C 1
ATOM 918 O O . SER A 1 111 ? -19.427 11.833 -0.789 1.00 51.38 111 SER A O 1
ATOM 920 N N . GLY A 1 112 ? -18.465 13.541 0.285 1.00 46.25 112 GLY A N 1
ATOM 921 C CA . GLY A 1 112 ? -17.893 12.773 1.390 1.00 46.25 112 GLY A CA 1
ATOM 922 C C . GLY A 1 112 ? -18.892 12.451 2.506 1.00 46.25 112 GLY A C 1
ATOM 923 O O . GLY A 1 112 ? -18.676 11.469 3.209 1.00 46.25 112 GLY A O 1
ATOM 924 N N . MET A 1 113 ? -19.993 13.209 2.637 1.00 47.66 113 MET A N 1
ATOM 925 C CA . MET A 1 113 ? -21.050 12.932 3.630 1.00 47.66 113 MET A CA 1
ATOM 926 C C . MET A 1 113 ? -21.682 11.557 3.409 1.00 47.66 113 MET A C 1
ATOM 928 O O . MET A 1 113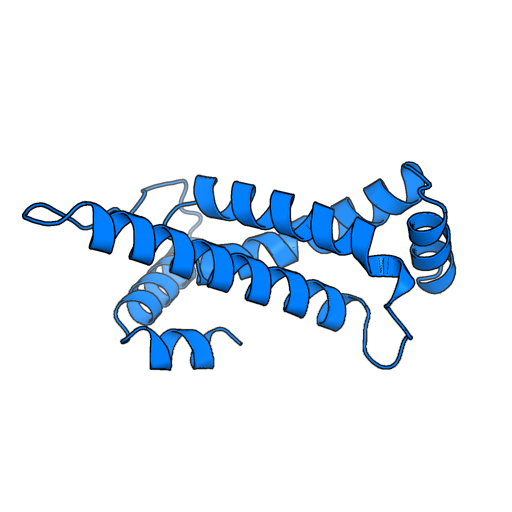 ? -21.759 10.770 4.349 1.00 47.66 113 MET A O 1
ATOM 932 N N . GLU A 1 114 ? -22.049 11.234 2.164 1.00 61.44 114 GLU A N 1
ATOM 933 C CA . GLU A 1 114 ? -22.617 9.923 1.820 1.00 61.44 114 GLU A CA 1
ATOM 934 C C . GLU A 1 114 ? -21.606 8.791 2.033 1.00 61.44 114 GLU A C 1
ATOM 936 O O . GLU A 1 114 ? -21.953 7.741 2.567 1.00 61.44 114 GLU A O 1
ATOM 941 N N . TYR A 1 115 ? -20.336 9.000 1.668 1.00 65.31 115 TYR A N 1
ATOM 942 C CA . TYR A 1 115 ? -19.299 7.977 1.818 1.00 65.31 115 TYR A CA 1
ATOM 943 C C . TYR A 1 115 ? -18.965 7.684 3.287 1.00 65.31 115 TYR A C 1
ATOM 945 O O . TYR A 1 115 ? -18.848 6.520 3.665 1.00 65.31 115 TYR A O 1
ATOM 953 N N . GLN A 1 116 ? -18.839 8.718 4.124 1.00 61.56 116 GLN A N 1
ATOM 954 C CA . GLN A 1 116 ? -18.575 8.551 5.556 1.00 61.56 116 GLN A CA 1
ATOM 955 C C . GLN A 1 116 ? -19.781 7.949 6.287 1.00 61.56 116 GLN A C 1
ATOM 957 O O . GLN A 1 116 ? -19.592 7.080 7.135 1.00 61.56 116 GLN A O 1
ATOM 962 N N . GLN A 1 117 ? -21.013 8.320 5.917 1.00 66.62 117 GLN A N 1
ATOM 963 C CA . GLN A 1 117 ? -22.217 7.671 6.450 1.00 66.62 117 GLN A CA 1
ATOM 964 C C . GLN A 1 117 ? -22.299 6.192 6.054 1.00 66.62 117 GLN A C 1
ATOM 966 O O . GLN A 1 117 ? -22.543 5.348 6.914 1.00 66.62 117 GLN A O 1
ATOM 971 N N . LEU A 1 118 ? -22.032 5.855 4.787 1.00 70.56 118 LEU A N 1
ATOM 972 C CA . LEU A 1 118 ? -21.987 4.463 4.327 1.00 70.56 118 LEU A CA 1
ATOM 973 C C . LEU A 1 118 ? -20.903 3.658 5.048 1.00 70.56 118 LEU A C 1
ATOM 975 O O . LEU A 1 118 ? -21.144 2.523 5.455 1.00 70.56 118 LEU A O 1
ATOM 979 N N . LEU A 1 119 ? -19.716 4.238 5.241 1.00 70.44 119 LEU A N 1
ATOM 980 C CA . LEU A 1 119 ? -18.652 3.595 6.009 1.00 70.44 119 LEU A CA 1
ATOM 981 C C . LEU A 1 119 ? -19.034 3.403 7.478 1.00 70.44 119 LEU A C 1
ATOM 983 O O . LEU A 1 119 ? -18.732 2.347 8.029 1.00 70.44 119 LEU A O 1
ATOM 987 N N . GLY A 1 120 ? -19.709 4.377 8.092 1.00 71.94 120 GLY A N 1
ATOM 988 C CA . GLY A 1 120 ? -20.250 4.258 9.446 1.00 71.94 120 GLY A CA 1
ATOM 989 C C . GLY A 1 120 ? -21.173 3.046 9.579 1.00 71.94 120 GLY A C 1
ATOM 990 O O . GLY A 1 120 ? -20.932 2.183 10.416 1.00 71.94 120 GLY A O 1
ATOM 991 N N . MET A 1 121 ? -22.135 2.899 8.664 1.00 74.69 121 MET A N 1
ATOM 992 C CA . MET A 1 121 ? -23.059 1.756 8.651 1.00 74.69 121 MET A CA 1
ATOM 993 C C . MET A 1 121 ? -22.344 0.412 8.442 1.00 74.69 121 MET A C 1
ATOM 995 O O . MET A 1 121 ? -22.675 -0.585 9.079 1.00 74.69 121 MET A O 1
ATOM 999 N N . VAL A 1 122 ? -21.328 0.361 7.573 1.00 73.38 122 VAL A N 1
ATOM 1000 C CA . VAL A 1 122 ? -20.523 -0.859 7.367 1.00 73.38 122 VAL A CA 1
ATOM 1001 C C . VAL A 1 122 ? -19.724 -1.227 8.625 1.00 73.38 122 VAL A C 1
ATOM 1003 O O . VAL A 1 122 ? -19.464 -2.408 8.855 1.00 73.38 122 VAL A O 1
ATOM 1006 N N . ARG A 1 123 ? -19.340 -0.246 9.452 1.00 68.50 123 ARG A N 1
ATOM 1007 C CA . ARG A 1 123 ? -18.621 -0.463 10.719 1.00 68.50 123 ARG A CA 1
ATOM 1008 C C . ARG A 1 123 ? -19.504 -0.991 11.851 1.00 68.50 123 ARG A C 1
ATOM 1010 O O . ARG A 1 123 ? -18.965 -1.625 12.751 1.00 68.50 123 ARG A O 1
ATOM 1017 N N . GLU A 1 124 ? -20.821 -0.808 11.787 1.00 75.31 124 GLU A N 1
ATOM 1018 C CA . GLU A 1 124 ? -21.769 -1.394 12.751 1.00 75.31 124 GLU A CA 1
ATOM 1019 C C . GLU A 1 124 ? -21.948 -2.913 12.568 1.00 75.31 124 GLU A C 1
ATOM 1021 O O . GLU A 1 124 ? -22.481 -3.603 13.439 1.00 75.31 124 GLU A O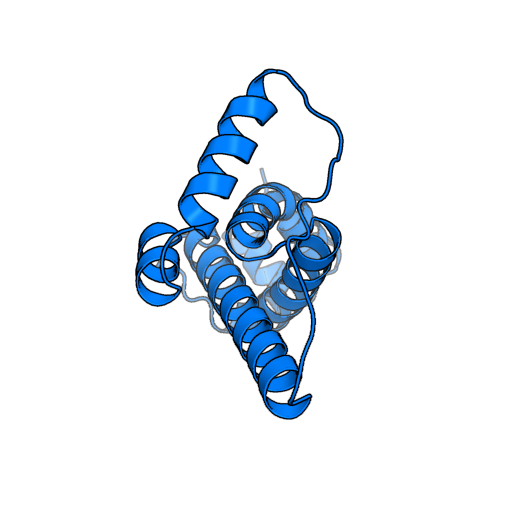 1
ATOM 1026 N N . LEU A 1 125 ? -21.492 -3.469 11.440 1.00 73.94 125 LEU A N 1
ATOM 1027 C CA . LEU A 1 125 ? -21.593 -4.899 11.170 1.00 73.94 125 LEU A CA 1
ATOM 1028 C C . LEU A 1 125 ? -20.617 -5.710 12.043 1.00 73.94 125 LEU A C 1
ATOM 1030 O O . LEU A 1 125 ? -19.459 -5.322 12.207 1.00 73.94 125 LEU A O 1
ATOM 1034 N N . PRO A 1 126 ? -21.013 -6.912 12.512 1.00 75.00 126 PRO A N 1
ATOM 1035 C CA . PRO A 1 126 ? -20.091 -7.832 13.171 1.00 75.00 126 PRO A CA 1
ATOM 1036 C C . PRO A 1 126 ? -18.844 -8.091 12.311 1.00 75.00 126 PRO A C 1
ATOM 1038 O O . PRO A 1 126 ? -18.956 -8.299 11.099 1.00 75.00 126 PRO A O 1
ATOM 1041 N N . ALA A 1 127 ? -17.663 -8.154 12.937 1.00 64.00 127 ALA A N 1
ATOM 1042 C CA . ALA A 1 127 ? -16.355 -8.173 12.260 1.00 64.00 127 ALA A CA 1
ATOM 1043 C C . ALA A 1 127 ? -16.215 -9.213 11.123 1.00 64.00 127 ALA A C 1
ATOM 1045 O O . ALA A 1 127 ? -15.517 -8.979 10.130 1.00 64.00 127 ALA A O 1
ATOM 1046 N N . GLY A 1 128 ? -16.899 -10.360 11.237 1.00 65.06 128 GLY A N 1
ATOM 1047 C CA . GLY A 1 128 ? -16.942 -11.382 10.186 1.00 65.06 128 GLY A CA 1
ATOM 1048 C C . GLY A 1 128 ? -17.651 -10.916 8.908 1.00 65.06 128 GLY A C 1
ATOM 1049 O O . GLY A 1 128 ? -17.141 -11.138 7.812 1.00 65.06 128 GLY A O 1
ATOM 1050 N N . CYS A 1 129 ? -18.783 -10.220 9.037 1.00 68.88 129 CYS A N 1
ATOM 1051 C CA . CYS A 1 129 ? -19.562 -9.709 7.904 1.00 68.88 129 CYS A CA 1
ATOM 1052 C C . CYS A 1 129 ? -18.874 -8.504 7.250 1.00 68.88 129 CYS A C 1
ATOM 1054 O O . CYS A 1 129 ? -18.793 -8.424 6.025 1.00 68.88 129 CYS A O 1
ATOM 1056 N N . GLN A 1 130 ? -18.303 -7.616 8.068 1.00 71.38 130 GLN A N 1
ATOM 1057 C CA . GLN A 1 130 ? -17.544 -6.454 7.606 1.00 71.38 130 GLN A CA 1
ATOM 1058 C C . GLN A 1 130 ? -16.348 -6.862 6.727 1.00 71.38 130 GLN A C 1
ATOM 1060 O O . GLN A 1 130 ? -16.099 -6.273 5.676 1.00 71.38 130 GLN A O 1
ATOM 1065 N N . SER A 1 131 ? -15.635 -7.922 7.122 1.00 63.88 131 SER A 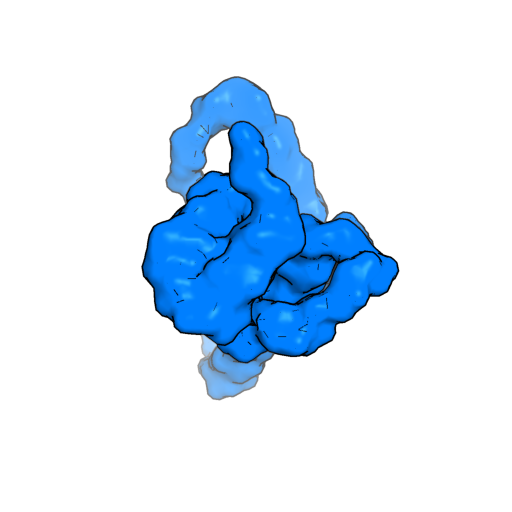N 1
ATOM 1066 C CA . SER A 1 131 ? -14.487 -8.433 6.365 1.00 63.88 131 SER A CA 1
ATOM 1067 C C . SER A 1 131 ? -14.877 -8.920 4.965 1.00 63.88 131 SER A C 1
ATOM 1069 O O . SER A 1 131 ? -14.135 -8.670 4.018 1.00 63.88 131 SER A O 1
ATOM 1071 N N . VAL A 1 132 ? -16.033 -9.588 4.830 1.00 70.81 132 VAL A N 1
ATOM 1072 C CA . VAL A 1 132 ? -16.562 -10.076 3.542 1.00 70.81 132 VAL A CA 1
ATOM 1073 C C . VAL A 1 132 ? -17.023 -8.925 2.656 1.00 70.81 132 VAL A C 1
ATOM 1075 O O . VAL A 1 132 ? -16.727 -8.927 1.467 1.00 70.81 132 VAL A O 1
ATOM 1078 N N . PHE A 1 133 ? -17.703 -7.931 3.226 1.00 74.56 133 PHE A N 1
ATOM 1079 C CA . PHE A 1 133 ? -18.186 -6.771 2.477 1.00 74.56 133 PHE A CA 1
ATOM 1080 C C . PHE A 1 133 ? -17.046 -5.896 1.930 1.00 74.56 133 PHE A C 1
ATOM 1082 O O . PHE A 1 133 ? -17.148 -5.332 0.844 1.00 74.56 133 PHE A O 1
ATOM 1089 N N . ASN A 1 134 ? -15.945 -5.786 2.677 1.00 72.88 134 ASN A N 1
ATOM 1090 C CA . ASN A 1 134 ? -14.823 -4.927 2.305 1.00 72.88 134 ASN A CA 1
ATOM 1091 C C . ASN A 1 134 ? -13.866 -5.534 1.252 1.00 72.88 134 ASN A C 1
ATOM 1093 O O . ASN A 1 134 ? -13.057 -4.785 0.688 1.00 72.88 134 ASN A O 1
ATOM 1097 N N . LEU A 1 135 ? -13.938 -6.851 1.001 1.00 59.78 135 LEU A N 1
ATOM 1098 C CA . LEU A 1 135 ? -13.109 -7.595 0.032 1.00 59.78 135 LEU A CA 1
ATOM 1099 C C . LEU A 1 135 ? -13.381 -7.162 -1.422 1.00 59.78 135 LEU A C 1
ATOM 1101 O O . LEU A 1 135 ? -12.391 -6.835 -2.135 1.00 59.78 135 LEU A O 1
#

Foldseek 3Di:
DDDPVVLLVCLLVVPPVSLVVVCVVCVVVLLVLLVLQDQDSVSSVVLSVVLSVVCSVCSVVDDVPDPSNVVSSVSSLVSSVVVVVVVVVVVVVVDDDDDDDDRDDDDDDPVVVVVSVVSVVLVVDDPVSSSVVSD

Solvent-accessible surface area (backbone atoms only — not comparable to full-atom values): 7973 Å² total; per-residue (Å²): 133,82,53,68,65,60,40,51,53,31,31,61,69,65,34,65,68,30,43,49,53,53,43,73,73,42,47,70,64,49,37,59,56,28,46,77,69,38,77,42,72,68,55,12,52,52,40,41,53,57,22,49,54,48,47,61,73,47,46,75,73,66,79,74,88,57,59,68,66,60,58,50,49,52,45,40,52,54,39,36,54,52,49,53,53,47,52,49,51,53,55,69,71,62,62,82,88,82,88,74,93,70,82,75,87,77,86,80,49,85,76,44,54,61,53,53,52,52,50,52,60,49,64,74,41,61,71,74,59,35,55,63,74,71,106

Nearest PDB structures (foldseek):
  5wur-assembly1_A  TM=8.372E-01  e=3.895E-04  Bacillus subtilis subsp. subtilis str. 168
  5wuq-assembly1_A  TM=8.181E-01  e=1.240E-03  Bacillus subtilis subsp. subtilis str. 168
  8z6g-assembly3_F  TM=7.035E-01  e=9.942E-04  Pseudomonas aeruginosa
  8z6g-assembly1_B  TM=6.699E-01  e=7.547E-04  Pseudomonas aeruginosa
  4cxf-assembly1_A  TM=7.710E-01  e=4.168E-03  Cupriavidus metallidurans CH34